Protein AF-A0A3M2ZWZ3-F1 (afdb_monomer_lite)

Foldseek 3Di:
DVCVLVVNDDQLQWAPDDPPVRSQVVLPGLADQPPDPVNVDSPGQPPAQRLQSLQLFDNVVNVQSCCVRRVVNHDDPVVVVVRVVVRVVCCVVQVGDPDSRDDDSGRASAWDWFQAPPPRDTDIDHPVVQVVQVVVVHGHD

pLDDT: mean 86.78, std 10.83, range [46.47, 97.81]

Organism: Pseudomonas syringae pv. maculicola (NCBI:txid59511)

Radius of gyration: 17.31 Å; chains: 1; bounding box: 36×32×46 Å

Secondary structure (DSSP, 8-state):
-HHHHTTT--TT--TT---HHHHHHTT---PPPTT-SSS-S-TTS-TTHHHHHHHHS-HHHHHHHHHHHTS--PPPHHHHHHHHHHHHHHHHTTSS---SS--SSS--SSEEEEE-TTT--EEEEEHHHHHHHHHTT----

Sequence (141 aa):
MFMILFPGKPPYSQQGGGSPSENIRAKKFPYRDFDDQENSSGENTPQGSWETIWNHLKKDVRVAFHRTFRDDDRISIDDWVGLLSRYRFSVEKKYLGNEIFPTSYFFIRDPIRVACGKCNTTITASKKYAENQAKRGRKVW

Structure (mmCIF, N/CA/C/O backbone):
data_AF-A0A3M2ZWZ3-F1
#
_entry.id   AF-A0A3M2ZWZ3-F1
#
loop_
_atom_site.group_PDB
_atom_site.id
_atom_site.type_symbol
_atom_site.label_atom_id
_atom_site.label_alt_id
_atom_site.label_comp_id
_atom_site.label_asym_id
_atom_site.label_entity_id
_atom_site.label_seq_id
_atom_site.pdbx_PDB_ins_code
_atom_site.Cartn_x
_atom_site.Cartn_y
_atom_site.Cartn_z
_atom_site.occupancy
_atom_site.B_iso_or_equiv
_atom_site.auth_seq_id
_atom_site.auth_comp_id
_atom_site.auth_asym_id
_atom_site.auth_atom_id
_atom_site.pdbx_PDB_model_num
ATOM 1 N N . MET A 1 1 ? 1.926 -1.799 -14.572 1.00 88.88 1 MET A N 1
ATOM 2 C CA . MET A 1 1 ? 1.238 -2.262 -13.347 1.00 88.88 1 MET A CA 1
ATOM 3 C C . MET A 1 1 ? 1.264 -1.211 -12.241 1.00 88.88 1 MET A C 1
ATOM 5 O O . MET A 1 1 ? 0.211 -0.688 -11.919 1.00 88.88 1 MET A O 1
ATOM 9 N N . PHE A 1 2 ? 2.436 -0.838 -11.709 1.00 92.75 2 PHE A N 1
ATOM 10 C CA . PHE A 1 2 ? 2.551 0.115 -10.589 1.00 92.75 2 PHE A CA 1
ATOM 11 C C . PHE A 1 2 ? 1.780 1.428 -10.797 1.00 92.75 2 PHE A C 1
ATOM 13 O O . PHE A 1 2 ? 0.905 1.740 -10.005 1.00 92.75 2 PHE A O 1
ATOM 20 N N . MET A 1 3 ? 2.013 2.132 -11.911 1.00 93.38 3 MET A N 1
ATOM 21 C CA . MET A 1 3 ? 1.367 3.423 -12.225 1.00 93.38 3 MET A CA 1
ATOM 22 C C . MET A 1 3 ? -0.161 3.357 -12.428 1.00 93.38 3 MET A C 1
ATOM 24 O O . MET A 1 3 ? -0.805 4.396 -12.539 1.00 93.38 3 MET A O 1
ATOM 28 N N . ILE A 1 4 ? -0.743 2.154 -12.512 1.00 92.38 4 ILE A N 1
ATOM 29 C CA . ILE A 1 4 ? -2.202 1.962 -12.535 1.00 92.38 4 ILE A CA 1
ATOM 30 C C . ILE A 1 4 ? -2.738 1.992 -11.100 1.00 92.38 4 ILE A C 1
ATOM 32 O O . ILE A 1 4 ? -3.720 2.671 -10.826 1.00 92.38 4 ILE A O 1
ATOM 36 N N . LEU A 1 5 ? -2.070 1.285 -10.182 1.00 93.00 5 LEU A N 1
ATOM 37 C CA . LEU A 1 5 ? -2.414 1.281 -8.754 1.00 93.00 5 LEU A CA 1
ATOM 38 C C . LEU A 1 5 ? -1.973 2.568 -8.041 1.00 93.00 5 LEU A C 1
ATOM 40 O O . LEU A 1 5 ? -2.517 2.911 -7.000 1.00 93.00 5 LEU A O 1
ATOM 44 N N . PHE A 1 6 ? -1.012 3.285 -8.621 1.00 92.12 6 PHE A N 1
ATOM 45 C CA . PHE A 1 6 ? -0.542 4.600 -8.208 1.00 92.12 6 PHE A CA 1
ATOM 46 C C . PHE A 1 6 ? -0.793 5.602 -9.335 1.00 92.12 6 PHE A C 1
ATOM 48 O O . PHE A 1 6 ? 0.104 5.774 -10.162 1.00 92.12 6 PHE A O 1
ATOM 55 N N . PRO A 1 7 ? -1.974 6.243 -9.397 1.00 90.94 7 PRO A N 1
ATOM 56 C CA . PRO A 1 7 ? -2.432 7.029 -10.545 1.00 90.94 7 PRO A CA 1
ATOM 57 C C . PRO A 1 7 ? -1.367 7.953 -11.161 1.00 90.94 7 PRO A C 1
ATOM 59 O O . PRO A 1 7 ? -1.148 9.074 -10.710 1.00 90.94 7 PRO A O 1
ATOM 62 N N . GLY A 1 8 ? -0.674 7.458 -12.193 1.00 88.62 8 GLY A N 1
ATOM 63 C CA . GLY A 1 8 ? 0.376 8.181 -12.917 1.00 88.62 8 GLY A CA 1
ATOM 64 C C . GLY A 1 8 ? 1.712 8.381 -12.183 1.00 88.62 8 GLY A C 1
ATOM 65 O O . GLY A 1 8 ? 2.627 8.958 -12.768 1.00 88.62 8 GLY A O 1
ATOM 66 N N . LYS A 1 9 ? 1.886 7.905 -10.942 1.00 89.12 9 LYS A N 1
ATOM 67 C CA . LYS A 1 9 ? 3.125 8.103 -10.167 1.00 89.12 9 LYS A CA 1
ATOM 68 C C . LYS A 1 9 ? 4.181 7.045 -10.525 1.00 89.12 9 LYS A C 1
ATOM 70 O O . LYS A 1 9 ? 3.930 5.854 -10.328 1.00 89.12 9 LYS A O 1
ATOM 75 N N . PRO A 1 10 ? 5.384 7.431 -10.991 1.00 89.50 10 PRO A N 1
ATOM 76 C CA . PRO A 1 10 ? 6.450 6.470 -11.274 1.00 89.50 10 PRO A CA 1
ATOM 77 C C . PRO A 1 10 ? 6.989 5.792 -9.996 1.00 89.50 10 PRO A C 1
ATOM 79 O O . PRO A 1 10 ? 6.997 6.422 -8.935 1.00 89.50 10 PRO A O 1
ATOM 82 N N . PRO A 1 11 ? 7.504 4.549 -10.082 1.00 88.50 11 PRO A N 1
ATOM 83 C CA . PRO A 1 11 ? 7.934 3.765 -8.915 1.00 88.50 11 PRO A CA 1
ATOM 84 C C . PRO A 1 11 ? 9.138 4.359 -8.166 1.00 88.50 11 PRO A C 1
ATOM 86 O O . PRO A 1 11 ? 9.138 4.379 -6.943 1.00 88.50 11 PRO A O 1
ATOM 89 N N . TYR A 1 12 ? 10.129 4.914 -8.871 1.00 87.19 12 TYR A N 1
ATOM 90 C CA . TYR A 1 12 ? 11.351 5.503 -8.279 1.00 87.19 12 TYR A CA 1
ATOM 91 C C . TYR A 1 12 ? 11.217 6.978 -7.907 1.00 87.19 12 TYR A C 1
ATOM 93 O O . TYR A 1 12 ? 12.191 7.712 -7.762 1.00 87.19 12 TYR A O 1
ATOM 101 N N . SER A 1 13 ? 9.989 7.466 -7.851 1.00 83.00 13 SER A N 1
ATOM 102 C CA . SER A 1 13 ? 9.737 8.878 -7.669 1.00 83.00 13 SER A CA 1
ATOM 103 C C . SER A 1 13 ? 9.717 9.153 -6.160 1.00 83.00 13 SER A C 1
ATOM 105 O O . SER A 1 13 ? 8.707 8.897 -5.508 1.00 83.00 13 SER A O 1
ATOM 107 N N . GLN A 1 14 ? 10.852 9.618 -5.631 1.00 76.69 14 GLN A N 1
ATOM 108 C CA . GLN A 1 14 ? 11.147 9.799 -4.203 1.00 76.69 14 GLN A CA 1
ATOM 109 C C . GLN A 1 14 ? 11.352 11.277 -3.830 1.00 76.69 14 GLN A C 1
ATOM 111 O O . GLN A 1 14 ? 11.724 12.087 -4.682 1.00 76.69 14 GLN A O 1
ATOM 116 N N . GLN A 1 15 ? 11.125 11.634 -2.565 1.00 68.00 15 GLN A N 1
ATOM 117 C CA . GLN A 1 15 ? 11.407 12.982 -2.058 1.00 68.00 15 GLN A CA 1
ATOM 118 C C . GLN A 1 15 ? 12.926 13.202 -1.940 1.00 68.00 15 GLN A C 1
ATOM 120 O O . GLN A 1 15 ? 13.654 12.289 -1.564 1.00 68.00 15 GLN A O 1
ATOM 125 N N . GLY A 1 16 ? 13.416 14.391 -2.318 1.00 67.75 16 GLY A N 1
ATOM 126 C CA . GLY A 1 16 ? 14.852 14.716 -2.285 1.00 67.75 16 GLY A CA 1
ATOM 127 C C . GLY A 1 16 ? 15.722 13.958 -3.302 1.00 67.75 16 GLY A C 1
ATOM 128 O O . GLY A 1 16 ? 16.945 13.996 -3.205 1.00 67.75 16 GLY A O 1
ATOM 129 N N . GLY A 1 17 ? 15.112 13.248 -4.260 1.00 69.00 17 GLY A N 1
ATOM 130 C CA . GLY A 1 17 ? 15.822 12.555 -5.336 1.00 69.00 17 GLY A CA 1
ATOM 131 C C . GLY A 1 17 ? 16.341 13.487 -6.434 1.00 69.00 17 GLY A C 1
ATOM 132 O O . GLY A 1 17 ? 15.983 14.661 -6.498 1.00 69.00 17 GLY A O 1
ATOM 133 N N . GLY A 1 18 ? 17.162 12.929 -7.325 1.00 75.75 18 GLY A N 1
ATOM 134 C CA . GLY A 1 18 ? 17.632 13.616 -8.528 1.00 75.75 18 GLY A CA 1
ATOM 135 C C . GLY A 1 18 ? 16.592 13.587 -9.650 1.00 75.75 18 GLY A C 1
ATOM 136 O O . GLY A 1 18 ? 15.395 13.372 -9.431 1.00 75.75 18 GLY A O 1
ATOM 137 N N . SER A 1 19 ? 17.055 13.747 -10.883 1.00 82.75 19 SER A N 1
ATOM 138 C CA . SER A 1 19 ? 16.2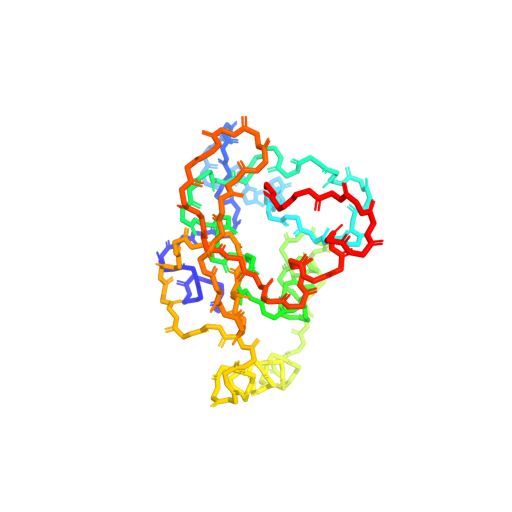45 13.546 -12.084 1.00 82.75 19 SER A CA 1
ATOM 139 C C . SER A 1 19 ? 15.658 12.119 -12.158 1.00 82.75 19 SER A C 1
ATOM 141 O O . SER A 1 19 ? 16.188 11.181 -11.550 1.00 82.75 19 SER A O 1
ATOM 143 N N . PRO A 1 20 ? 14.562 11.896 -12.914 1.00 79.31 20 PRO A N 1
ATOM 144 C CA . PRO A 1 20 ? 13.958 10.568 -13.046 1.00 79.31 20 PRO A CA 1
ATOM 145 C C . PRO A 1 20 ? 14.942 9.477 -13.490 1.00 79.31 20 PRO A C 1
ATOM 147 O O . PRO A 1 20 ? 14.896 8.365 -12.968 1.00 79.31 20 PRO A O 1
ATOM 150 N N . SER A 1 21 ? 15.853 9.795 -14.413 1.00 81.88 21 SER A N 1
ATOM 151 C CA . SER A 1 21 ? 16.884 8.875 -14.902 1.00 81.88 21 SER A CA 1
ATOM 152 C C . SER A 1 21 ? 17.888 8.491 -13.813 1.00 81.88 21 SER A C 1
ATOM 154 O O . SER A 1 21 ? 18.246 7.318 -13.707 1.00 81.88 21 SER A O 1
ATOM 156 N N . GLU A 1 22 ? 18.308 9.441 -12.975 1.00 83.81 22 GLU A N 1
ATOM 157 C CA . GLU A 1 22 ? 19.201 9.184 -11.839 1.00 83.81 22 GLU A CA 1
ATOM 158 C C . GLU A 1 22 ? 18.533 8.291 -10.792 1.00 83.81 22 GLU A C 1
ATOM 160 O O . GLU A 1 22 ? 19.140 7.322 -10.339 1.00 83.81 22 GLU A O 1
ATOM 165 N N . ASN A 1 23 ? 17.265 8.553 -10.461 1.00 82.94 23 ASN A N 1
ATOM 166 C CA . ASN A 1 23 ? 16.530 7.745 -9.485 1.00 82.94 23 ASN A CA 1
ATOM 167 C C . ASN A 1 23 ? 16.297 6.308 -9.985 1.00 82.94 23 ASN A C 1
ATOM 169 O O . ASN A 1 23 ? 16.433 5.362 -9.208 1.00 82.94 23 ASN A O 1
ATOM 173 N N . ILE A 1 24 ? 16.010 6.134 -11.284 1.00 82.75 24 ILE A N 1
ATOM 174 C CA . ILE A 1 24 ? 15.909 4.809 -11.921 1.00 82.75 24 ILE A CA 1
ATOM 175 C C . ILE A 1 24 ? 17.258 4.087 -11.863 1.00 82.75 24 ILE A C 1
ATOM 177 O O . ILE A 1 24 ? 17.310 2.925 -11.466 1.00 82.75 24 ILE A O 1
ATOM 181 N N . ARG A 1 25 ? 18.357 4.766 -12.223 1.00 82.44 25 ARG A N 1
ATOM 182 C CA . ARG A 1 25 ? 19.705 4.176 -12.203 1.00 82.44 25 ARG A CA 1
ATOM 183 C C . ARG A 1 25 ? 20.121 3.763 -10.792 1.00 82.44 25 ARG A C 1
ATOM 185 O O . ARG A 1 25 ? 20.727 2.712 -10.625 1.00 82.44 25 ARG A O 1
ATOM 192 N N . ALA A 1 26 ? 19.777 4.569 -9.791 1.00 81.88 26 ALA A N 1
ATOM 193 C CA . ALA A 1 26 ? 20.069 4.282 -8.393 1.00 81.88 26 ALA A CA 1
ATOM 194 C C . ALA A 1 26 ? 19.174 3.181 -7.796 1.00 81.88 26 ALA A C 1
ATOM 196 O O . ALA A 1 26 ? 19.448 2.742 -6.682 1.00 81.88 26 ALA A O 1
ATOM 197 N N . LYS A 1 27 ? 18.097 2.774 -8.493 1.00 79.75 27 LYS A N 1
ATOM 198 C CA . LYS A 1 27 ? 17.093 1.795 -8.036 1.00 79.75 27 LYS A CA 1
ATOM 199 C C . LYS A 1 27 ? 16.571 2.070 -6.617 1.00 79.75 27 LYS A C 1
ATOM 201 O O . LYS A 1 27 ? 16.174 1.163 -5.890 1.00 79.75 27 LYS A O 1
ATOM 206 N N . LYS A 1 28 ? 16.537 3.345 -6.215 1.00 78.94 28 LYS A N 1
ATOM 207 C CA . LYS A 1 28 ? 16.057 3.756 -4.892 1.00 78.94 28 LYS A CA 1
ATOM 208 C C . LYS A 1 28 ? 14.532 3.768 -4.892 1.00 78.94 28 LYS A C 1
ATOM 210 O O . LYS A 1 28 ? 13.898 4.776 -5.194 1.00 78.94 28 LYS A O 1
ATOM 215 N N . PHE A 1 29 ? 13.938 2.607 -4.633 1.00 86.12 29 PHE A N 1
ATOM 216 C CA . PHE A 1 29 ? 12.496 2.481 -4.462 1.00 86.12 29 PHE A CA 1
ATOM 217 C C . PHE A 1 29 ? 12.099 2.990 -3.063 1.00 86.12 29 PHE A C 1
ATOM 219 O O . PHE A 1 29 ? 12.606 2.465 -2.070 1.00 86.12 29 PHE A O 1
ATOM 226 N N . PRO A 1 30 ? 11.231 4.014 -2.953 1.00 83.75 30 PRO A N 1
ATOM 227 C CA . PRO A 1 30 ? 11.037 4.721 -1.691 1.00 83.75 30 PRO A CA 1
ATOM 228 C C . PRO A 1 30 ? 10.004 4.074 -0.763 1.00 83.75 30 PRO A C 1
ATOM 230 O O . PRO A 1 30 ? 10.002 4.371 0.427 1.00 83.75 30 PRO A O 1
ATOM 233 N N . TYR A 1 31 ? 9.128 3.205 -1.278 1.00 85.25 31 TYR A N 1
ATOM 234 C CA . TYR A 1 31 ? 8.051 2.619 -0.483 1.00 85.25 31 TYR A CA 1
ATOM 235 C C . TYR A 1 31 ? 8.547 1.409 0.309 1.00 85.25 31 TYR A C 1
ATOM 237 O O . TYR A 1 31 ? 9.029 0.421 -0.248 1.00 85.25 31 TYR A O 1
ATOM 245 N N . ARG A 1 32 ? 8.396 1.491 1.628 1.00 78.00 32 ARG A N 1
ATOM 246 C CA . ARG A 1 32 ? 8.840 0.472 2.578 1.00 78.00 32 ARG A CA 1
ATOM 247 C C . ARG A 1 32 ? 7.971 -0.792 2.523 1.00 78.00 32 ARG A C 1
ATOM 249 O O . ARG A 1 32 ? 6.743 -0.698 2.507 1.00 78.00 32 ARG A O 1
ATOM 256 N N . ASP A 1 33 ? 8.594 -1.964 2.640 1.00 71.19 33 ASP A N 1
ATOM 257 C CA . ASP A 1 33 ? 7.903 -3.169 3.115 1.00 71.19 33 ASP A CA 1
ATOM 258 C C . ASP A 1 33 ? 8.029 -3.280 4.643 1.00 71.19 33 ASP A C 1
ATOM 260 O O . ASP A 1 33 ? 9.054 -2.937 5.230 1.00 71.19 33 ASP A O 1
ATOM 264 N N . PHE A 1 34 ? 6.977 -3.713 5.331 1.00 64.12 34 PHE A N 1
ATOM 265 C CA . PHE A 1 34 ? 6.980 -3.747 6.794 1.00 64.12 34 PHE A CA 1
ATOM 266 C C . PHE A 1 34 ? 8.037 -4.693 7.371 1.00 64.12 34 PHE A C 1
ATOM 268 O O . PHE A 1 34 ? 8.495 -4.431 8.485 1.00 64.12 34 PHE A O 1
ATOM 275 N N . ASP A 1 35 ? 8.434 -5.708 6.601 1.00 62.97 35 ASP A N 1
ATOM 276 C CA . ASP A 1 35 ? 9.419 -6.726 6.977 1.00 62.97 35 ASP A CA 1
ATOM 277 C C . ASP A 1 35 ? 10.875 -6.321 6.632 1.00 62.97 35 ASP A C 1
ATOM 279 O O . ASP A 1 35 ? 11.816 -7.014 7.012 1.00 62.97 35 ASP A O 1
ATOM 283 N N . ASP A 1 36 ? 11.079 -5.186 5.957 1.00 64.88 36 ASP A N 1
ATOM 284 C CA . ASP A 1 36 ? 12.396 -4.667 5.580 1.00 64.88 36 ASP A CA 1
ATOM 285 C C . ASP A 1 36 ? 13.003 -3.826 6.713 1.00 64.88 36 ASP A C 1
ATOM 287 O O . ASP A 1 36 ? 12.562 -2.708 6.999 1.00 64.88 36 ASP A O 1
ATOM 291 N N . GLN A 1 37 ? 14.005 -4.396 7.386 1.00 57.44 37 GLN A N 1
ATOM 292 C CA . GLN A 1 37 ? 14.670 -3.782 8.540 1.00 57.44 37 GLN A CA 1
ATOM 293 C C . GLN A 1 37 ? 15.732 -2.743 8.150 1.00 57.44 37 GLN A C 1
ATOM 295 O O . GLN A 1 37 ? 16.040 -1.869 8.960 1.00 57.44 37 GLN A O 1
ATOM 300 N N . GLU A 1 38 ? 16.273 -2.807 6.929 1.00 56.56 38 GLU A N 1
ATOM 301 C CA . GLU A 1 38 ? 17.327 -1.893 6.466 1.00 56.56 38 GLU A CA 1
ATOM 302 C C . GLU A 1 38 ? 16.763 -0.532 6.054 1.00 56.56 38 GLU A C 1
ATOM 304 O O . GLU A 1 38 ? 17.425 0.492 6.203 1.00 56.56 38 GLU A O 1
ATOM 309 N N . ASN A 1 39 ? 15.516 -0.500 5.581 1.00 55.34 39 ASN A N 1
ATOM 310 C CA . ASN A 1 39 ? 14.819 0.732 5.220 1.00 55.34 39 ASN A CA 1
ATOM 311 C C . ASN A 1 39 ? 13.744 1.063 6.259 1.00 55.34 39 ASN A C 1
ATOM 313 O O . ASN A 1 39 ? 12.542 1.115 5.985 1.00 55.34 39 ASN A O 1
ATOM 317 N N . SER A 1 40 ? 14.211 1.240 7.495 1.00 46.47 40 SER A N 1
ATOM 318 C CA . SER A 1 40 ? 13.377 1.443 8.680 1.00 46.47 40 SER A CA 1
ATOM 319 C C . SER A 1 40 ? 12.533 2.718 8.617 1.00 46.47 40 SER A C 1
ATOM 321 O O . SER A 1 40 ? 11.454 2.760 9.218 1.00 46.47 40 SER A O 1
ATOM 323 N N . SER A 1 41 ? 12.977 3.730 7.868 1.00 49.19 41 SER A N 1
ATOM 324 C CA . SER A 1 41 ? 12.470 5.089 8.018 1.00 49.19 41 SER A CA 1
ATOM 325 C C . SER A 1 41 ? 11.405 5.500 6.999 1.00 49.19 41 SER A C 1
ATOM 327 O O . SER A 1 41 ? 10.638 6.416 7.283 1.00 49.19 41 SER A O 1
ATOM 329 N N . GLY A 1 42 ? 11.307 4.850 5.828 1.00 56.66 42 GLY A N 1
ATOM 330 C CA . GLY A 1 42 ? 10.389 5.301 4.768 1.00 56.66 42 GLY A CA 1
ATOM 331 C C . GLY A 1 42 ? 10.590 6.777 4.379 1.00 56.66 42 GLY A C 1
ATOM 332 O O . GLY A 1 42 ? 9.713 7.356 3.740 1.00 56.66 42 GLY A O 1
ATOM 333 N N . GLU A 1 43 ? 11.732 7.372 4.754 1.00 56.81 43 GLU A N 1
ATOM 334 C CA . GLU A 1 43 ? 11.988 8.822 4.825 1.00 56.81 43 GLU A CA 1
ATOM 335 C C . GLU A 1 43 ? 11.847 9.539 3.485 1.00 56.81 43 GLU A C 1
ATOM 337 O O . GLU A 1 43 ? 11.582 10.737 3.446 1.00 56.81 43 GLU A O 1
ATOM 342 N N . ASN A 1 44 ? 11.984 8.800 2.385 1.00 64.50 44 ASN A N 1
ATOM 343 C CA . ASN A 1 44 ? 11.914 9.345 1.033 1.00 64.50 44 ASN A CA 1
ATOM 344 C C . ASN A 1 44 ? 10.597 8.999 0.319 1.00 64.50 44 ASN A C 1
ATOM 346 O O . ASN A 1 44 ? 10.445 9.307 -0.871 1.00 64.50 44 ASN A O 1
ATOM 350 N N . THR A 1 45 ? 9.648 8.355 1.016 1.00 70.56 45 THR A N 1
ATOM 351 C CA . THR A 1 45 ? 8.297 8.119 0.491 1.00 70.56 45 THR A CA 1
ATOM 352 C C . THR A 1 45 ? 7.643 9.468 0.229 1.00 70.56 45 THR A C 1
ATOM 354 O O . THR A 1 45 ? 7.594 10.301 1.132 1.00 70.56 45 THR A O 1
ATOM 357 N N . PRO A 1 46 ? 7.125 9.713 -0.985 1.00 68.62 46 PRO A N 1
ATOM 358 C CA . PRO A 1 46 ? 6.378 10.928 -1.259 1.00 68.62 46 PRO A CA 1
ATOM 359 C C . PRO A 1 46 ? 5.238 11.093 -0.251 1.00 68.62 46 PRO A C 1
ATOM 361 O O . PRO A 1 46 ? 4.315 10.273 -0.218 1.00 68.62 46 PRO A O 1
ATOM 364 N N . GLN A 1 47 ? 5.312 12.150 0.557 1.00 68.50 47 GLN A N 1
ATOM 365 C CA . GLN A 1 47 ? 4.301 12.429 1.569 1.00 68.50 47 GLN A CA 1
ATOM 366 C C . GLN A 1 47 ? 2.917 12.657 0.942 1.00 68.50 47 GLN A C 1
ATOM 368 O O . GLN A 1 47 ? 2.784 13.088 -0.209 1.00 68.50 47 GLN A O 1
ATOM 373 N N . GLY A 1 48 ? 1.875 12.372 1.725 1.00 78.19 48 GLY A N 1
ATOM 374 C CA . GLY A 1 48 ? 0.480 12.559 1.335 1.00 78.19 48 GLY A CA 1
ATOM 375 C C . GLY A 1 48 ? -0.148 11.303 0.730 1.00 78.19 48 GLY A C 1
ATOM 376 O O . GLY A 1 48 ? 0.004 10.194 1.247 1.00 78.19 48 GLY A O 1
ATOM 377 N N . SER A 1 49 ? -0.899 11.472 -0.362 1.00 84.62 49 SER A N 1
ATOM 378 C CA . SER A 1 49 ? -1.771 10.418 -0.896 1.00 84.62 49 SER A CA 1
ATOM 379 C C . SER A 1 49 ? -1.024 9.153 -1.323 1.00 84.62 49 SER A C 1
ATOM 381 O O . SER A 1 49 ? -1.591 8.069 -1.266 1.00 84.62 49 SER A O 1
ATOM 383 N N . TRP A 1 50 ? 0.246 9.255 -1.720 1.00 88.44 50 TRP A N 1
ATOM 384 C CA . TRP A 1 50 ? 1.015 8.115 -2.227 1.00 88.44 50 TRP A CA 1
ATOM 385 C C . TRP A 1 50 ? 1.379 7.104 -1.142 1.00 88.44 50 TRP A C 1
ATOM 387 O O . TRP A 1 50 ? 1.198 5.904 -1.343 1.00 88.44 50 TRP A O 1
ATOM 397 N N . GLU A 1 51 ? 1.831 7.567 0.023 1.00 86.19 51 GLU A N 1
ATOM 398 C CA . GLU A 1 51 ? 2.042 6.694 1.183 1.00 86.19 51 GLU A CA 1
ATOM 399 C C . GLU A 1 51 ? 0.727 6.022 1.607 1.00 86.19 51 GLU A C 1
ATOM 401 O O . GLU A 1 51 ? 0.688 4.836 1.938 1.00 86.19 51 GLU A O 1
ATOM 406 N N . THR A 1 52 ? -0.380 6.761 1.524 1.00 88.94 52 THR A N 1
ATOM 407 C CA . THR A 1 52 ? -1.693 6.241 1.915 1.00 88.94 52 THR A CA 1
ATOM 408 C C . THR A 1 52 ? -2.185 5.179 0.927 1.00 88.94 52 THR A C 1
ATOM 410 O O . THR A 1 52 ? -2.621 4.110 1.349 1.00 88.94 52 THR A O 1
ATOM 413 N N . ILE A 1 53 ? -2.022 5.397 -0.384 1.00 92.50 53 ILE A N 1
ATOM 414 C CA . ILE A 1 53 ? -2.286 4.386 -1.423 1.00 92.50 53 ILE A CA 1
ATOM 415 C C . ILE A 1 53 ? -1.463 3.124 -1.160 1.00 92.50 53 ILE A C 1
ATOM 417 O O . ILE A 1 53 ? -2.014 2.023 -1.156 1.00 92.50 53 ILE A O 1
ATOM 421 N N . TRP A 1 54 ? -0.162 3.273 -0.883 1.00 91.69 54 TRP A N 1
ATOM 422 C CA . TRP A 1 54 ? 0.711 2.143 -0.568 1.00 91.69 54 TRP A CA 1
ATOM 423 C C . TRP A 1 54 ? 0.168 1.311 0.597 1.00 91.69 54 TRP A C 1
ATOM 425 O O . TRP A 1 54 ? 0.060 0.091 0.490 1.00 91.69 54 TRP A O 1
ATOM 435 N N . ASN A 1 55 ? -0.240 1.958 1.689 1.00 88.75 55 ASN A N 1
ATOM 436 C CA . ASN A 1 55 ? -0.752 1.281 2.881 1.00 88.75 55 ASN A CA 1
ATOM 437 C C . ASN A 1 55 ? -2.109 0.591 2.691 1.00 88.75 55 ASN A C 1
ATOM 439 O O . ASN A 1 55 ? -2.446 -0.312 3.462 1.00 88.75 55 ASN A O 1
ATOM 443 N N . HIS A 1 56 ? -2.870 0.971 1.664 1.00 92.38 56 HIS A N 1
ATOM 444 C CA . HIS A 1 56 ? -4.127 0.316 1.289 1.00 92.38 56 HIS A CA 1
ATOM 445 C C . HIS A 1 56 ? -3.940 -0.878 0.346 1.00 92.38 56 HIS A C 1
ATOM 447 O O . HIS A 1 56 ? -4.881 -1.652 0.137 1.00 92.38 56 HIS A O 1
ATOM 453 N N . LEU A 1 57 ? -2.731 -1.090 -0.182 1.00 93.12 57 LEU A N 1
ATOM 454 C CA . LEU A 1 57 ? -2.417 -2.296 -0.938 1.00 93.12 57 LEU A CA 1
ATOM 455 C C . LEU A 1 57 ? -2.353 -3.528 -0.032 1.00 93.12 57 LEU A C 1
ATOM 457 O O . LEU A 1 57 ? -1.897 -3.502 1.117 1.00 93.12 57 LEU A O 1
ATOM 461 N N . LYS A 1 58 ? -2.749 -4.672 -0.592 1.00 92.81 58 LYS A N 1
ATOM 462 C CA . LYS A 1 58 ? -2.568 -5.967 0.067 1.00 92.81 58 LYS A CA 1
ATOM 463 C C . LYS A 1 58 ? -1.074 -6.239 0.299 1.00 92.81 58 LYS A C 1
ATOM 465 O O . LYS A 1 58 ? -0.236 -5.891 -0.530 1.00 92.81 58 LYS A O 1
ATOM 470 N N . LYS A 1 59 ? -0.734 -6.884 1.426 1.00 91.12 59 LYS A N 1
ATOM 471 C CA . LYS A 1 59 ? 0.664 -7.156 1.828 1.00 91.12 59 LYS A CA 1
ATOM 472 C C . LYS A 1 59 ? 1.486 -7.824 0.718 1.00 91.12 59 LYS A C 1
ATOM 474 O O . LYS A 1 59 ? 2.572 -7.364 0.416 1.00 91.12 59 LYS A O 1
ATOM 479 N N . ASP A 1 60 ? 0.954 -8.861 0.086 1.00 92.81 60 ASP A N 1
ATOM 480 C CA . ASP A 1 60 ? 1.648 -9.610 -0.968 1.00 92.81 60 ASP A CA 1
ATOM 481 C C . ASP A 1 60 ? 1.879 -8.790 -2.249 1.00 92.81 60 ASP A C 1
ATOM 483 O O . ASP A 1 60 ? 2.897 -8.970 -2.909 1.00 92.81 60 ASP A O 1
ATOM 487 N N . VAL A 1 61 ? 0.991 -7.844 -2.575 1.00 94.94 61 VAL A N 1
ATOM 488 C CA . VAL A 1 61 ? 1.205 -6.898 -3.685 1.00 94.94 61 VAL A CA 1
ATOM 489 C C . VAL A 1 61 ? 2.363 -5.945 -3.377 1.00 94.94 61 VAL A C 1
ATOM 491 O O . VAL A 1 61 ? 3.180 -5.670 -4.254 1.00 94.94 61 VAL A O 1
ATOM 494 N N . ARG A 1 62 ? 2.468 -5.467 -2.130 1.00 93.12 62 ARG A N 1
ATOM 495 C CA . ARG A 1 62 ? 3.588 -4.617 -1.695 1.00 93.12 62 ARG A CA 1
ATOM 496 C C . ARG A 1 62 ? 4.924 -5.342 -1.772 1.00 93.12 62 ARG A C 1
ATOM 498 O O . ARG A 1 62 ? 5.846 -4.808 -2.378 1.00 93.12 62 ARG A O 1
ATOM 505 N N . VAL A 1 63 ? 4.981 -6.570 -1.254 1.00 91.81 63 VAL A N 1
ATOM 506 C CA . VAL A 1 63 ? 6.165 -7.442 -1.338 1.00 91.81 63 VAL A CA 1
ATOM 507 C C . VAL A 1 63 ? 6.594 -7.624 -2.797 1.00 91.81 63 VAL A C 1
ATOM 509 O O . VAL A 1 63 ? 7.763 -7.465 -3.130 1.00 91.81 63 VAL A O 1
ATOM 512 N N . ALA A 1 64 ? 5.647 -7.910 -3.698 1.00 94.44 64 ALA A N 1
ATOM 513 C CA . ALA A 1 64 ? 5.944 -8.094 -5.117 1.00 94.44 64 ALA A CA 1
ATOM 514 C C . ALA A 1 64 ? 6.515 -6.830 -5.780 1.00 94.44 64 ALA A C 1
ATOM 516 O O . ALA A 1 64 ? 7.456 -6.919 -6.570 1.00 94.44 64 ALA A O 1
ATOM 517 N N . PHE A 1 65 ? 5.974 -5.649 -5.459 1.00 94.06 65 PHE A N 1
ATOM 518 C CA . PHE A 1 65 ? 6.528 -4.387 -5.953 1.00 94.06 65 PHE A CA 1
ATOM 519 C C . PHE A 1 65 ? 7.903 -4.083 -5.376 1.00 94.06 65 PHE A C 1
ATOM 521 O O . PHE A 1 65 ? 8.768 -3.631 -6.122 1.00 94.06 65 PHE A O 1
ATOM 528 N N . HIS A 1 66 ? 8.107 -4.337 -4.087 1.00 90.50 66 HIS A N 1
ATOM 529 C CA . HIS A 1 66 ? 9.391 -4.126 -3.432 1.00 90.50 66 HIS A CA 1
ATOM 530 C C . HIS A 1 66 ? 10.475 -5.015 -4.063 1.00 90.50 66 HIS A C 1
ATOM 532 O O . HIS A 1 66 ? 11.431 -4.462 -4.606 1.00 90.50 66 HIS A O 1
ATOM 538 N N . ARG A 1 67 ? 10.243 -6.331 -4.193 1.00 90.50 67 ARG A N 1
ATOM 539 C CA . ARG A 1 67 ? 11.138 -7.254 -4.925 1.00 90.50 67 ARG A CA 1
ATOM 540 C C . ARG A 1 67 ? 11.442 -6.773 -6.346 1.00 90.50 67 ARG A C 1
ATOM 542 O O . ARG A 1 67 ? 12.594 -6.693 -6.757 1.00 90.50 67 ARG A O 1
ATOM 549 N N . THR A 1 68 ? 10.403 -6.370 -7.080 1.00 92.81 68 THR A N 1
ATOM 550 C CA . THR A 1 68 ? 10.538 -5.939 -8.480 1.00 92.81 68 THR A CA 1
ATOM 551 C C . THR A 1 68 ? 11.366 -4.664 -8.628 1.00 92.81 68 THR A C 1
ATOM 553 O O . THR A 1 68 ? 12.191 -4.571 -9.534 1.00 92.81 68 THR A O 1
ATOM 556 N N . PHE A 1 69 ? 11.109 -3.642 -7.806 1.00 90.62 69 PHE A N 1
ATOM 557 C CA . PHE A 1 69 ? 11.695 -2.316 -8.012 1.00 90.62 69 PHE A CA 1
ATOM 558 C C . PHE A 1 69 ? 12.965 -2.074 -7.210 1.00 90.62 69 PHE A C 1
ATOM 560 O O . PHE A 1 69 ? 13.799 -1.289 -7.663 1.00 90.62 69 PHE A O 1
ATOM 567 N N . ARG A 1 70 ? 13.122 -2.717 -6.053 1.00 86.25 70 ARG A N 1
ATOM 568 C CA . ARG A 1 70 ? 14.307 -2.579 -5.210 1.00 86.25 70 ARG A CA 1
ATOM 569 C C . ARG A 1 70 ? 15.323 -3.678 -5.479 1.00 86.25 70 ARG A C 1
ATOM 571 O O . ARG A 1 70 ? 16.466 -3.366 -5.795 1.00 86.25 70 ARG A O 1
ATOM 578 N N . ASP A 1 71 ? 14.886 -4.930 -5.398 1.00 87.25 71 ASP A N 1
ATOM 579 C CA . ASP A 1 71 ? 15.787 -6.088 -5.452 1.00 87.25 71 ASP A CA 1
ATOM 580 C C . ASP A 1 71 ? 16.076 -6.533 -6.896 1.00 87.25 71 ASP A C 1
ATOM 582 O O . ASP A 1 71 ? 16.906 -7.406 -7.129 1.00 87.25 71 ASP A O 1
ATOM 586 N N . ASP A 1 72 ? 15.405 -5.908 -7.875 1.00 89.31 72 ASP A N 1
ATOM 587 C CA . ASP A 1 72 ? 15.423 -6.275 -9.300 1.00 89.31 72 ASP A CA 1
ATOM 588 C C . ASP A 1 72 ? 15.006 -7.737 -9.553 1.00 89.31 72 ASP A C 1
ATOM 590 O O . ASP A 1 72 ? 15.337 -8.339 -10.573 1.00 89.31 72 ASP A O 1
ATOM 594 N N . ASP A 1 73 ? 14.229 -8.294 -8.624 1.00 92.62 73 ASP A N 1
ATOM 595 C CA . ASP A 1 73 ? 13.709 -9.653 -8.646 1.00 92.62 73 ASP A CA 1
ATOM 596 C C . ASP A 1 73 ? 12.256 -9.630 -9.131 1.00 92.62 73 ASP A C 1
ATOM 598 O O . ASP A 1 73 ? 11.300 -9.361 -8.392 1.00 92.62 73 ASP A O 1
ATOM 602 N N . ARG A 1 74 ? 12.096 -9.837 -10.439 1.00 93.62 74 ARG A N 1
ATOM 603 C CA . ARG A 1 74 ? 10.801 -9.752 -11.112 1.00 93.62 74 ARG A CA 1
ATOM 604 C C . ARG A 1 74 ? 10.067 -11.080 -11.021 1.00 93.62 74 ARG A C 1
ATOM 606 O O . ARG A 1 74 ? 10.542 -12.0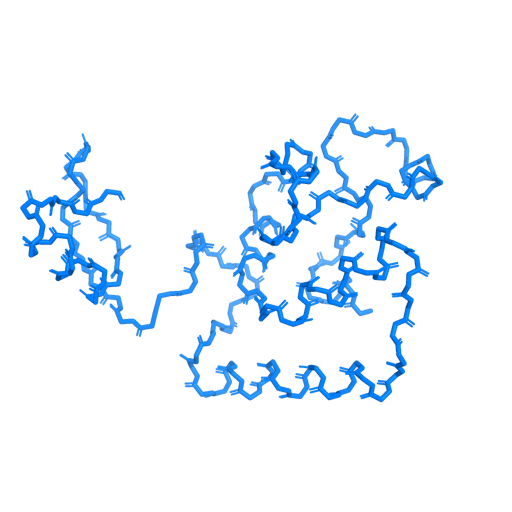98 -11.515 1.00 93.62 74 ARG A O 1
ATOM 613 N N . ILE A 1 75 ? 8.852 -11.038 -10.489 1.00 94.38 75 ILE A N 1
ATOM 614 C CA . ILE A 1 75 ? 7.950 -12.193 -10.505 1.00 94.38 75 ILE A CA 1
ATOM 615 C C . ILE A 1 75 ? 7.310 -12.392 -11.887 1.00 94.38 75 ILE A C 1
ATOM 617 O O . ILE A 1 75 ? 7.225 -11.457 -12.694 1.00 94.38 75 ILE A O 1
ATOM 621 N N . SER A 1 76 ? 6.834 -13.611 -12.146 1.00 96.25 76 SER A N 1
ATOM 622 C CA . SER A 1 76 ? 6.216 -13.977 -13.421 1.00 96.25 76 SER A CA 1
ATOM 623 C C . SER A 1 76 ? 4.874 -13.266 -13.655 1.00 96.25 76 SER A C 1
ATOM 625 O O . SER A 1 76 ? 4.247 -12.730 -12.736 1.00 96.25 76 SER A O 1
ATOM 627 N N . ILE A 1 77 ? 4.406 -13.268 -14.907 1.00 96.00 77 ILE A N 1
ATOM 628 C CA . ILE A 1 77 ? 3.086 -12.721 -15.259 1.00 96.00 77 ILE A CA 1
ATOM 629 C C . ILE A 1 77 ? 1.971 -13.500 -14.547 1.00 96.00 77 ILE A C 1
ATOM 631 O O . ILE A 1 77 ? 1.044 -12.881 -14.025 1.00 96.00 77 ILE A O 1
ATOM 635 N N . ASP A 1 78 ? 2.078 -14.827 -14.465 1.00 97.81 78 ASP A N 1
ATOM 636 C CA . ASP A 1 78 ? 1.084 -15.670 -13.793 1.00 97.81 78 ASP A CA 1
ATOM 637 C C . ASP A 1 78 ? 1.015 -15.375 -12.287 1.00 97.81 78 ASP A C 1
ATOM 639 O O . ASP A 1 78 ? -0.077 -15.269 -11.718 1.00 97.81 78 ASP A O 1
ATOM 643 N N . ASP A 1 79 ? 2.164 -15.120 -11.650 1.00 96.62 79 ASP A N 1
ATOM 644 C CA . ASP A 1 79 ? 2.210 -14.681 -10.251 1.00 96.62 79 ASP A CA 1
ATOM 645 C C . ASP A 1 79 ? 1.519 -13.325 -10.063 1.00 96.62 79 ASP A C 1
ATOM 647 O O . ASP A 1 79 ? 0.743 -13.149 -9.116 1.00 96.62 79 ASP A O 1
ATOM 651 N N . TRP A 1 80 ? 1.746 -12.372 -10.977 1.00 96.75 80 TRP A N 1
ATOM 652 C CA . TRP A 1 80 ? 1.043 -11.085 -10.973 1.00 96.75 80 TRP A CA 1
ATOM 653 C C . TRP A 1 80 ? -0.470 -11.261 -11.102 1.00 96.75 80 TRP A C 1
ATOM 655 O O . TRP A 1 80 ? -1.220 -10.644 -10.340 1.00 96.75 80 TRP A O 1
ATOM 665 N N . VAL A 1 81 ? -0.930 -12.111 -12.023 1.00 97.50 81 VAL A N 1
ATOM 666 C CA . VAL A 1 81 ? -2.359 -12.412 -12.201 1.00 97.50 81 VAL A CA 1
ATOM 667 C C . VAL A 1 81 ? -2.944 -12.991 -10.912 1.00 97.50 81 VAL A C 1
ATOM 669 O O . VAL A 1 81 ? -3.989 -12.525 -10.444 1.00 97.50 81 VAL A O 1
ATOM 672 N N . GLY A 1 82 ? -2.255 -13.945 -10.283 1.00 97.62 82 GLY A N 1
ATOM 673 C CA . GLY A 1 82 ? -2.674 -14.537 -9.013 1.00 97.62 82 GLY A CA 1
ATOM 674 C C . GLY A 1 82 ? -2.748 -13.520 -7.868 1.00 97.62 82 GLY A C 1
ATOM 675 O O . GLY A 1 82 ? -3.736 -13.481 -7.129 1.00 97.62 82 GLY A O 1
ATOM 676 N N . LEU A 1 83 ? -1.734 -12.662 -7.727 1.00 97.00 83 LEU A N 1
ATOM 677 C CA . LEU A 1 83 ? -1.689 -11.604 -6.710 1.00 97.00 83 LEU A CA 1
ATOM 678 C C . LEU A 1 83 ? -2.829 -10.599 -6.872 1.00 97.00 83 LEU A C 1
ATOM 680 O O . LEU A 1 83 ? -3.543 -10.310 -5.909 1.00 97.00 83 LEU A O 1
ATOM 684 N N . LEU A 1 84 ? -3.026 -10.090 -8.088 1.00 96.62 84 LEU A N 1
ATOM 685 C CA . LEU A 1 84 ? -4.046 -9.084 -8.373 1.00 96.62 84 LEU A CA 1
ATOM 686 C C . LEU A 1 84 ? -5.458 -9.660 -8.260 1.00 96.62 84 LEU A C 1
ATOM 688 O O . LEU A 1 84 ? -6.350 -8.973 -7.766 1.00 96.62 84 LEU A O 1
ATOM 692 N N . SER A 1 85 ? -5.654 -10.935 -8.602 1.00 97.62 85 SER A N 1
ATOM 693 C CA . SER A 1 85 ? -6.926 -11.634 -8.382 1.00 97.62 85 SER A CA 1
ATOM 694 C C . SER A 1 85 ? -7.262 -11.741 -6.891 1.00 97.62 85 SER A C 1
ATOM 696 O O . SER A 1 85 ? -8.380 -11.430 -6.479 1.00 97.62 85 SER A O 1
ATOM 698 N N . ARG A 1 86 ? -6.284 -12.097 -6.043 1.00 97.38 86 ARG A N 1
ATOM 699 C CA . ARG A 1 86 ? -6.465 -12.110 -4.578 1.00 97.38 86 ARG A CA 1
ATOM 700 C C . ARG A 1 86 ? -6.694 -10.712 -4.008 1.00 97.38 86 ARG A C 1
ATOM 702 O O . ARG A 1 86 ? -7.455 -10.554 -3.046 1.00 97.38 86 ARG A O 1
ATOM 709 N N . TYR A 1 87 ? -6.025 -9.702 -4.564 1.00 96.12 87 TYR A N 1
ATOM 710 C CA . TYR A 1 87 ? -6.218 -8.318 -4.149 1.00 96.12 87 TYR A CA 1
ATOM 711 C C . TYR A 1 87 ? -7.636 -7.844 -4.477 1.00 96.12 87 TYR A C 1
ATOM 713 O O . TYR A 1 87 ? -8.345 -7.414 -3.568 1.00 96.12 87 TYR A O 1
ATOM 721 N N . ARG A 1 88 ? -8.094 -8.050 -5.717 1.00 96.50 88 ARG A N 1
ATOM 722 C CA . ARG A 1 88 ? -9.471 -7.785 -6.151 1.00 96.50 88 ARG A CA 1
ATOM 723 C C . ARG A 1 88 ? -10.493 -8.469 -5.246 1.00 96.50 88 ARG A C 1
ATOM 725 O O . ARG A 1 88 ? -11.383 -7.799 -4.735 1.00 96.50 88 ARG A O 1
ATOM 732 N N . PHE A 1 89 ? -10.324 -9.763 -4.969 1.00 97.44 89 PHE A N 1
ATOM 733 C CA . PHE A 1 89 ? -11.200 -10.490 -4.046 1.00 97.44 89 PHE A CA 1
ATOM 734 C C . PHE A 1 89 ? -11.258 -9.834 -2.657 1.00 97.44 89 PHE A C 1
ATOM 736 O O . PHE A 1 89 ? -12.324 -9.717 -2.058 1.00 97.44 89 PHE A O 1
ATOM 743 N N . SER A 1 90 ? -10.119 -9.364 -2.138 1.00 95.94 90 SER A N 1
ATOM 744 C CA . SER A 1 90 ? -10.063 -8.682 -0.837 1.00 95.94 90 SER A CA 1
ATOM 745 C C . SER A 1 90 ? -10.826 -7.352 -0.845 1.00 95.94 90 SER A C 1
ATOM 747 O O . SER A 1 90 ? -11.460 -7.013 0.154 1.00 95.94 90 SER A O 1
ATOM 749 N N . VAL A 1 91 ? -10.801 -6.619 -1.959 1.00 95.38 91 VAL A N 1
ATOM 750 C CA . VAL A 1 91 ? -11.593 -5.393 -2.144 1.00 95.38 91 VAL A CA 1
ATOM 751 C C . VAL A 1 91 ? -13.087 -5.724 -2.244 1.00 95.38 91 VAL A C 1
ATOM 753 O O . VAL A 1 91 ? -13.894 -5.154 -1.514 1.00 95.38 91 VAL A O 1
ATOM 756 N N . GLU A 1 92 ? -13.467 -6.713 -3.058 1.00 96.25 92 GLU A N 1
ATOM 757 C CA . GLU A 1 92 ? -14.864 -7.150 -3.234 1.00 96.25 92 GLU A CA 1
ATOM 758 C C . GLU A 1 92 ? -15.496 -7.649 -1.924 1.00 96.25 92 GLU A C 1
ATOM 760 O O . GLU A 1 92 ? -16.664 -7.380 -1.639 1.00 96.25 92 GLU A O 1
ATOM 765 N N . LYS A 1 93 ? -14.718 -8.337 -1.080 1.00 95.81 93 LYS A N 1
ATOM 766 C CA . LYS A 1 93 ? -15.148 -8.785 0.254 1.00 95.81 93 LYS A CA 1
ATOM 767 C C . LYS A 1 93 ? -15.069 -7.702 1.332 1.00 95.81 93 LYS A C 1
ATOM 769 O O . LYS A 1 93 ? -15.330 -8.001 2.495 1.00 95.81 93 LYS A O 1
ATOM 774 N N . LYS A 1 94 ? -14.726 -6.457 0.974 1.00 92.56 94 LYS A N 1
ATOM 775 C CA . LYS A 1 94 ? -14.556 -5.326 1.905 1.00 92.56 94 LYS A CA 1
ATOM 776 C C . LYS A 1 94 ? -13.526 -5.612 3.006 1.00 92.56 94 LYS A C 1
ATOM 778 O O . LYS A 1 94 ? -13.624 -5.114 4.126 1.00 92.56 94 LYS A O 1
ATOM 783 N N . TYR A 1 95 ? -12.527 -6.438 2.702 1.00 92.19 95 TYR A N 1
ATOM 784 C CA . TYR A 1 95 ? -11.355 -6.642 3.553 1.00 92.19 95 TYR A CA 1
ATOM 785 C C . TYR A 1 95 ? -10.314 -5.536 3.356 1.00 92.19 95 TYR A C 1
ATOM 787 O O . TYR A 1 95 ? -9.508 -5.299 4.261 1.00 92.19 95 TYR A O 1
ATOM 795 N N . LEU A 1 96 ? -10.343 -4.880 2.197 1.00 93.75 96 LEU A N 1
ATOM 796 C CA . LEU A 1 96 ? -9.582 -3.686 1.837 1.00 93.75 96 LEU A CA 1
ATOM 797 C C . LEU A 1 96 ? -10.527 -2.654 1.203 1.00 93.75 96 LEU A C 1
ATOM 799 O O . LEU A 1 96 ? -11.637 -3.003 0.792 1.00 93.75 96 LEU A O 1
ATOM 803 N N . GLY A 1 97 ? -10.091 -1.396 1.154 1.00 91.38 97 GLY A N 1
ATOM 804 C CA . GLY A 1 97 ? -10.855 -0.301 0.559 1.00 91.38 97 GLY A CA 1
ATOM 805 C C . GLY A 1 97 ? -10.866 -0.357 -0.969 1.00 91.38 97 GLY A C 1
ATOM 806 O O . GLY A 1 97 ? -9.972 -0.936 -1.580 1.00 91.38 97 GLY A O 1
ATOM 807 N N . ASN A 1 98 ? -11.880 0.265 -1.576 1.00 93.38 98 ASN A N 1
ATOM 808 C CA . ASN A 1 98 ? -12.002 0.450 -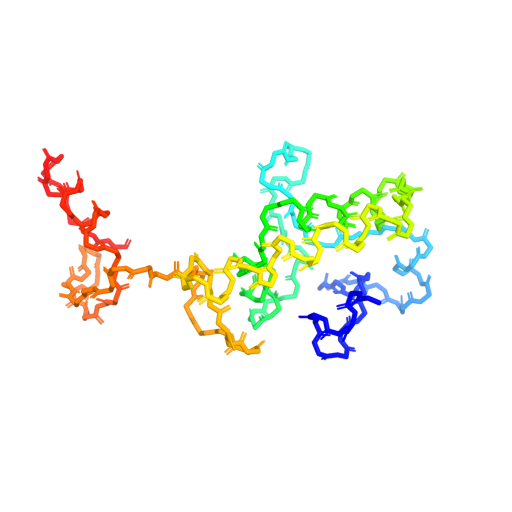3.030 1.00 93.38 98 ASN A CA 1
ATOM 809 C C . ASN A 1 98 ? -11.765 1.918 -3.445 1.00 93.38 98 ASN A C 1
ATOM 811 O O . ASN A 1 98 ? -12.253 2.382 -4.472 1.00 93.38 98 ASN A O 1
ATOM 815 N N . GLU A 1 99 ? -11.098 2.688 -2.588 1.00 92.31 99 GLU A N 1
ATOM 816 C CA . GLU A 1 99 ? -10.811 4.099 -2.823 1.00 92.31 99 GLU A CA 1
ATOM 817 C C . GLU A 1 99 ? -9.531 4.225 -3.648 1.00 92.31 99 GLU A C 1
ATOM 819 O O . GLU A 1 99 ? -8.517 3.611 -3.325 1.00 92.31 99 GLU A O 1
ATOM 824 N N . ILE A 1 100 ? -9.562 5.047 -4.699 1.00 91.19 100 ILE A N 1
ATOM 825 C CA . ILE A 1 100 ? -8.367 5.333 -5.509 1.00 91.19 100 ILE A CA 1
ATOM 826 C C . ILE A 1 100 ? -7.401 6.239 -4.731 1.00 91.19 100 ILE A C 1
ATOM 828 O O . ILE A 1 100 ? -6.190 6.048 -4.777 1.00 91.19 100 ILE A O 1
ATOM 832 N N . PHE A 1 101 ? -7.947 7.212 -3.998 1.00 92.12 101 PHE A N 1
ATOM 833 C CA . PHE A 1 101 ? -7.204 8.135 -3.141 1.00 92.12 101 PHE A CA 1
ATOM 834 C C . PHE A 1 101 ? -7.760 8.071 -1.716 1.00 92.12 101 PHE A C 1
ATOM 836 O O . PHE A 1 101 ? -8.580 8.911 -1.338 1.00 92.12 101 PHE A O 1
ATOM 843 N N . PRO A 1 102 ? -7.367 7.054 -0.935 1.00 90.94 102 PRO A N 1
ATOM 844 C CA . PRO A 1 102 ? -7.798 6.941 0.446 1.00 90.94 102 PRO A CA 1
ATOM 845 C C . PRO A 1 102 ? -7.276 8.103 1.293 1.00 90.94 102 PRO A C 1
ATOM 847 O O . PRO A 1 102 ? -6.181 8.620 1.066 1.00 90.94 102 PRO A O 1
ATOM 850 N N . THR A 1 103 ? -8.066 8.500 2.289 1.00 86.94 103 THR A N 1
ATOM 851 C CA . THR A 1 103 ? -7.735 9.611 3.204 1.00 86.94 103 THR A CA 1
ATOM 852 C C . THR A 1 103 ? -7.301 9.135 4.587 1.00 86.94 103 THR A C 1
ATOM 854 O O . THR A 1 103 ? -6.608 9.855 5.303 1.00 86.94 103 THR A O 1
ATOM 857 N N . SER A 1 104 ? -7.679 7.915 4.975 1.00 86.00 104 SER A N 1
ATOM 858 C CA . SER A 1 104 ? -7.222 7.291 6.213 1.00 86.00 104 SER A CA 1
ATOM 859 C C . SER A 1 104 ? -5.929 6.521 5.977 1.00 86.00 104 SER A C 1
ATOM 861 O O . SER A 1 104 ? -5.803 5.810 4.985 1.00 86.00 104 SER A O 1
ATOM 863 N N . TYR A 1 105 ? -4.998 6.582 6.930 1.00 82.69 105 TYR A N 1
ATOM 864 C CA . TYR A 1 105 ? -3.688 5.931 6.805 1.00 82.69 105 TYR A CA 1
ATOM 865 C C . TYR A 1 105 ? -3.774 4.415 6.531 1.00 82.69 105 TYR A C 1
ATOM 867 O O . TYR A 1 105 ? -2.987 3.871 5.762 1.00 82.69 105 TYR A O 1
ATOM 875 N N . PHE A 1 106 ? -4.783 3.743 7.097 1.00 85.31 106 PHE A N 1
ATOM 876 C CA . PHE A 1 106 ? -5.145 2.360 6.782 1.00 85.31 106 PHE A CA 1
ATOM 877 C C . PHE A 1 106 ? -6.647 2.236 6.526 1.00 85.31 106 PHE A C 1
ATOM 879 O O . PHE A 1 106 ? -7.442 3.038 7.026 1.00 85.31 106 PHE A O 1
ATOM 886 N N . PHE A 1 107 ? -7.047 1.191 5.802 1.00 90.31 107 PHE A N 1
ATOM 887 C CA . PHE A 1 107 ? -8.452 0.823 5.669 1.00 90.31 107 PHE A CA 1
ATOM 888 C C . PHE A 1 107 ? -8.999 0.249 6.986 1.00 90.31 107 PHE A C 1
ATOM 890 O O . PHE A 1 107 ? -8.469 -0.729 7.522 1.00 90.31 107 PHE A O 1
ATOM 897 N N . ILE A 1 108 ? -10.084 0.836 7.494 1.00 89.62 108 ILE A N 1
ATOM 898 C CA . ILE A 1 108 ? -10.738 0.425 8.741 1.00 89.62 108 ILE A CA 1
ATOM 899 C C . ILE A 1 108 ? -12.016 -0.345 8.401 1.00 89.62 108 ILE A C 1
ATOM 901 O O . ILE A 1 108 ? -12.957 0.215 7.850 1.00 89.62 108 ILE A O 1
ATOM 905 N N . ARG A 1 109 ? -12.060 -1.633 8.760 1.00 89.56 109 ARG A N 1
ATOM 906 C CA . ARG A 1 109 ? -13.203 -2.520 8.462 1.00 89.56 109 ARG A CA 1
ATOM 907 C C . ARG A 1 109 ? -14.418 -2.270 9.354 1.00 89.56 109 ARG A C 1
ATOM 909 O O . ARG A 1 109 ? -15.546 -2.486 8.931 1.00 89.56 109 ARG A O 1
ATOM 916 N N . ASP A 1 110 ? -14.176 -1.857 10.591 1.00 91.00 110 ASP A N 1
ATOM 917 C CA . ASP A 1 110 ? -15.163 -1.678 11.653 1.00 91.00 110 ASP A CA 1
ATOM 918 C C . ASP A 1 110 ? -15.066 -0.262 12.254 1.00 91.00 110 ASP A C 1
ATOM 920 O O . ASP A 1 110 ? -14.685 -0.112 13.419 1.00 91.00 110 ASP A O 1
ATOM 924 N N . PRO A 1 111 ? -15.345 0.795 11.465 1.00 91.94 111 PRO A N 1
ATOM 925 C CA . PRO A 1 111 ? -15.102 2.169 11.884 1.00 91.94 111 PRO A CA 1
ATOM 926 C C . PRO A 1 111 ? -16.063 2.609 12.993 1.00 91.94 111 PRO A C 1
ATOM 928 O O . PRO A 1 111 ? -17.278 2.453 12.886 1.00 91.94 111 PRO A O 1
ATOM 931 N N . ILE A 1 112 ? -15.512 3.223 14.038 1.00 94.19 112 ILE A N 1
ATOM 932 C CA . ILE A 1 112 ? -16.244 3.914 15.104 1.00 94.19 112 ILE A CA 1
ATOM 933 C C . ILE A 1 112 ? -15.633 5.293 15.356 1.00 94.19 112 ILE A C 1
ATOM 935 O O . ILE A 1 112 ? -14.446 5.511 15.103 1.00 94.19 112 ILE A O 1
ATOM 939 N N . ARG A 1 113 ? -16.435 6.223 15.884 1.00 93.81 113 ARG A N 1
ATOM 940 C CA . ARG A 1 113 ? -15.963 7.546 16.309 1.00 93.81 113 ARG A CA 1
ATOM 941 C C . ARG A 1 113 ? -15.591 7.505 17.786 1.00 93.81 113 ARG A C 1
ATOM 943 O O . ARG A 1 113 ? -16.410 7.116 18.613 1.00 93.81 113 ARG A O 1
ATOM 950 N N . VAL A 1 114 ? -14.369 7.911 18.110 1.00 92.75 114 VAL A N 1
ATOM 951 C CA . VAL A 1 114 ? -13.854 7.964 19.486 1.00 92.75 114 VAL A CA 1
ATOM 952 C C . VAL A 1 114 ? -13.121 9.280 19.727 1.00 92.75 114 VAL A C 1
ATOM 954 O O . VAL A 1 114 ? -12.623 9.900 18.788 1.00 92.75 114 VAL A O 1
ATOM 957 N N . ALA A 1 115 ? -13.055 9.717 20.984 1.00 92.56 115 ALA A N 1
ATOM 958 C CA . ALA A 1 115 ? -12.238 10.864 21.368 1.00 92.56 115 ALA A CA 1
ATOM 959 C C . ALA A 1 115 ? -10.758 10.457 21.430 1.00 92.56 115 ALA A C 1
ATOM 961 O O . ALA A 1 115 ? -10.406 9.490 22.111 1.00 92.56 115 ALA A O 1
ATOM 962 N N . CYS A 1 116 ? -9.897 11.200 20.734 1.00 90.31 116 CYS A N 1
ATOM 963 C CA . CYS A 1 116 ? -8.456 10.982 20.743 1.00 90.31 116 CYS A CA 1
ATOM 964 C C . CYS A 1 116 ? -7.877 11.203 22.148 1.00 90.31 116 CYS A C 1
ATOM 966 O O . CYS A 1 116 ? -8.073 12.249 22.762 1.00 90.31 116 CYS A O 1
ATOM 968 N N . GLY A 1 117 ? -7.096 10.249 22.647 1.00 90.06 117 GLY A N 1
ATOM 969 C CA . GLY A 1 117 ? -6.448 10.326 23.953 1.00 90.06 117 GLY A CA 1
ATOM 970 C C . GLY A 1 117 ? -5.399 11.432 24.080 1.00 90.06 117 GLY A C 1
ATOM 971 O O . GLY A 1 117 ? -5.090 11.818 25.202 1.00 90.06 117 GLY A O 1
ATOM 972 N N . LYS A 1 118 ? -4.870 11.940 22.957 1.00 90.88 118 LYS A N 1
ATOM 973 C CA . LYS A 1 118 ? -3.822 12.972 22.923 1.00 90.88 118 LYS A CA 1
ATOM 974 C C . LYS A 1 118 ? -4.374 14.389 22.752 1.00 90.88 118 LYS A C 1
ATOM 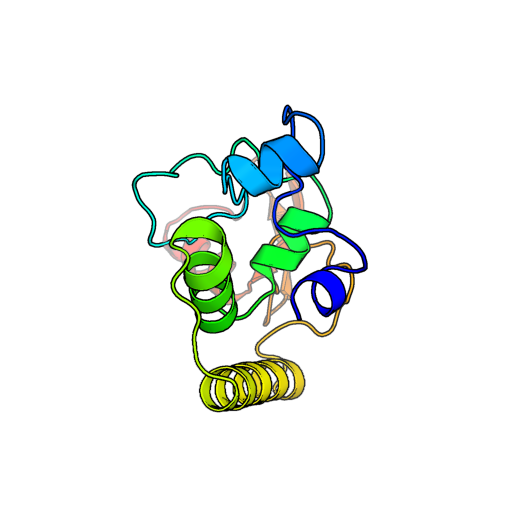976 O O . LYS A 1 118 ? -3.941 15.290 23.458 1.00 90.88 118 LYS A O 1
ATOM 981 N N . CYS A 1 119 ? -5.302 14.597 21.816 1.00 92.31 119 CYS A N 1
ATOM 982 C CA . CYS A 1 119 ? -5.820 15.929 21.467 1.00 92.31 119 CYS A CA 1
ATOM 983 C C . CYS A 1 119 ? -7.331 16.101 21.684 1.00 92.31 119 CYS A C 1
ATOM 985 O O . CYS A 1 119 ? -7.863 17.173 21.416 1.00 92.31 119 CYS A O 1
ATOM 987 N N . ASN A 1 120 ? -8.029 15.065 22.160 1.00 89.38 120 ASN A N 1
ATOM 988 C CA . ASN A 1 120 ? -9.463 15.061 22.468 1.00 89.38 120 ASN A CA 1
ATOM 989 C C . ASN A 1 120 ? -10.409 15.362 21.286 1.00 89.38 120 ASN A C 1
ATOM 991 O O . ASN A 1 120 ? -11.620 15.469 21.474 1.00 89.38 120 ASN A O 1
ATOM 995 N N . THR A 1 121 ? -9.892 15.456 20.059 1.00 92.44 121 THR A N 1
ATOM 996 C CA . THR A 1 121 ? -10.715 15.564 18.850 1.00 92.44 121 THR A CA 1
ATOM 997 C C . THR A 1 121 ? -11.359 14.222 18.509 1.00 92.44 121 THR A C 1
ATOM 999 O O . THR A 1 121 ? -10.897 13.156 18.923 1.00 92.44 121 THR A O 1
ATOM 1002 N N . THR A 1 122 ? -12.458 14.261 17.755 1.00 92.19 122 THR A N 1
ATOM 1003 C CA . THR A 1 122 ? -13.136 13.039 17.310 1.00 92.19 122 THR A CA 1
ATOM 1004 C C . THR A 1 122 ? -12.399 12.431 16.122 1.00 92.19 122 THR A C 1
ATOM 1006 O O . THR A 1 122 ? -12.315 13.058 15.068 1.00 92.19 122 THR A O 1
ATOM 1009 N N . ILE A 1 123 ? -11.931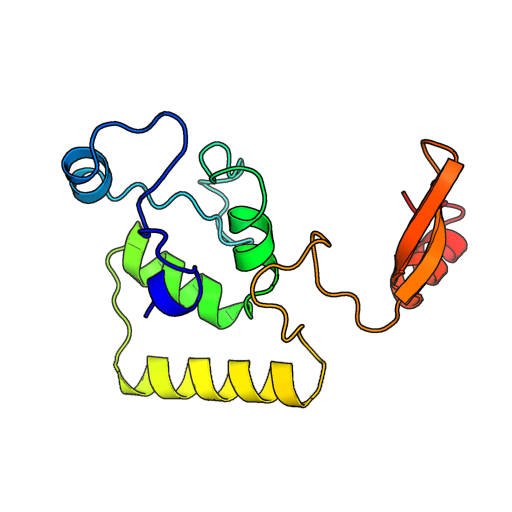 11.194 16.276 1.00 90.94 123 ILE A N 1
ATOM 1010 C CA . ILE A 1 123 ? -11.228 10.428 15.241 1.00 90.94 123 ILE A CA 1
ATOM 1011 C C . ILE A 1 123 ? -12.005 9.159 14.878 1.00 90.94 123 ILE A C 1
ATOM 1013 O O . ILE A 1 123 ? -12.793 8.649 15.680 1.00 90.94 123 ILE A O 1
ATOM 1017 N N . THR A 1 124 ? -11.774 8.641 13.670 1.00 91.62 124 THR A N 1
ATOM 1018 C CA . THR A 1 124 ? -12.297 7.338 13.235 1.00 91.62 124 THR A CA 1
ATOM 1019 C C . THR A 1 124 ? -11.266 6.255 13.530 1.00 91.62 124 THR A C 1
ATOM 1021 O O . THR A 1 124 ? -10.122 6.351 13.092 1.00 91.62 124 THR A O 1
ATOM 1024 N N . ALA A 1 125 ? -11.671 5.213 14.252 1.00 90.19 125 ALA A N 1
ATOM 1025 C CA . ALA A 1 125 ? -10.813 4.092 14.625 1.00 90.19 125 ALA A CA 1
ATOM 1026 C C . ALA A 1 125 ? -11.525 2.749 14.427 1.00 90.19 125 ALA A C 1
ATOM 1028 O O . ALA A 1 125 ? -12.748 2.694 14.340 1.00 90.19 125 ALA A O 1
ATOM 1029 N N . SER A 1 126 ? -10.759 1.657 14.384 1.00 91.75 126 SER A N 1
ATOM 1030 C CA . SER A 1 126 ? -11.318 0.300 14.429 1.00 91.75 126 SER A CA 1
ATOM 1031 C C . SER A 1 126 ? -11.942 0.027 15.798 1.00 91.75 126 SER A C 1
ATOM 1033 O O . SER A 1 126 ? -11.296 0.252 16.828 1.00 91.75 126 SER A O 1
ATOM 1035 N N . LYS A 1 127 ? -13.164 -0.515 15.819 1.00 93.62 127 LYS A N 1
ATOM 1036 C CA . LYS A 1 127 ? -13.841 -0.961 17.043 1.00 93.62 127 LYS A CA 1
ATOM 1037 C C . LYS A 1 127 ? -12.979 -1.949 17.823 1.00 93.62 127 LYS A C 1
ATOM 1039 O O . LYS A 1 127 ? -12.716 -1.728 19.004 1.00 93.62 127 LYS A O 1
ATOM 1044 N N . LYS A 1 128 ? -12.454 -2.978 17.152 1.00 92.69 128 LYS A N 1
ATOM 1045 C CA . LYS A 1 128 ? -11.556 -3.964 17.770 1.00 92.69 128 LYS A CA 1
ATOM 1046 C C . LYS A 1 128 ? -10.322 -3.311 18.400 1.00 92.69 128 LYS A C 1
ATOM 1048 O O . LYS A 1 128 ? -9.905 -3.694 19.493 1.00 92.69 128 LYS A O 1
ATOM 1053 N N . TYR A 1 129 ? -9.713 -2.339 17.717 1.00 90.88 129 TYR A N 1
ATOM 1054 C CA . TYR A 1 129 ? -8.559 -1.612 18.255 1.00 90.88 129 TYR A CA 1
ATOM 1055 C C . TYR A 1 129 ? -8.928 -0.808 19.506 1.00 90.88 129 TYR A C 1
ATOM 1057 O O . TYR A 1 129 ? -8.228 -0.896 20.516 1.00 90.88 129 TYR A O 1
ATOM 1065 N N . ALA A 1 130 ? -10.047 -0.084 19.466 1.00 92.81 130 ALA A N 1
ATOM 1066 C CA . ALA A 1 130 ? -10.522 0.712 20.589 1.00 92.81 130 ALA A CA 1
ATOM 1067 C C . ALA A 1 130 ? -10.823 -0.136 21.829 1.00 92.81 130 ALA A C 1
ATOM 1069 O O . ALA A 1 130 ? -10.371 0.192 22.924 1.00 92.81 130 ALA A O 1
ATOM 1070 N N . GLU A 1 131 ? -11.505 -1.268 21.652 1.00 94.50 131 GLU A N 1
ATOM 1071 C CA . GLU A 1 131 ? -11.791 -2.214 22.733 1.00 94.50 131 GLU A CA 1
ATOM 1072 C C . GLU A 1 131 ? -10.505 -2.789 23.344 1.00 94.50 131 GLU A C 1
ATOM 1074 O O . GLU A 1 131 ? -10.387 -2.905 24.564 1.00 94.50 131 GLU A O 1
ATOM 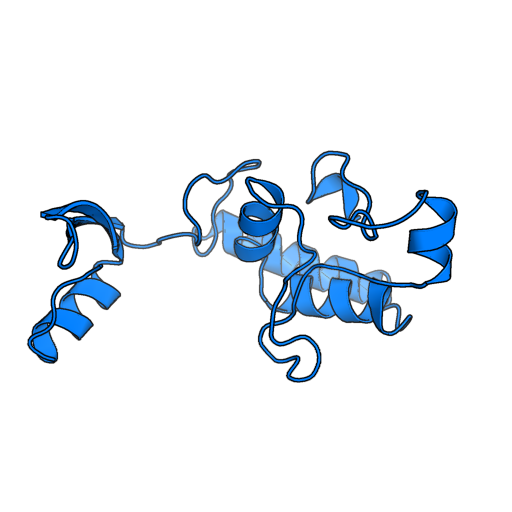1079 N N . ASN A 1 132 ? -9.505 -3.111 22.518 1.00 93.94 132 ASN A N 1
ATOM 1080 C CA . ASN A 1 132 ? -8.215 -3.611 22.998 1.00 93.94 132 ASN A CA 1
ATOM 1081 C C . ASN A 1 132 ? -7.422 -2.557 23.782 1.00 93.94 132 ASN A C 1
ATOM 1083 O O . ASN A 1 132 ? -6.762 -2.907 24.761 1.00 93.94 132 ASN A O 1
ATOM 1087 N N . GLN A 1 133 ? -7.474 -1.285 23.376 1.00 92.69 133 GLN A N 1
ATOM 1088 C CA . GLN A 1 133 ? -6.854 -0.200 24.141 1.00 92.69 133 GLN A CA 1
ATOM 1089 C C . GLN A 1 133 ? -7.584 0.023 25.469 1.00 92.69 133 GLN A C 1
ATOM 1091 O O . GLN A 1 133 ? -6.929 0.096 26.509 1.00 92.69 133 GLN A O 1
ATOM 1096 N N . ALA A 1 134 ? -8.920 0.009 25.465 1.00 92.00 134 ALA A N 1
ATOM 1097 C CA . ALA A 1 134 ? -9.726 0.146 26.677 1.00 92.00 134 ALA A CA 1
ATOM 1098 C C . ALA A 1 134 ? -9.432 -0.967 27.700 1.00 92.00 134 ALA A C 1
ATOM 1100 O O . ALA A 1 134 ? -9.228 -0.676 28.876 1.00 92.00 134 ALA A O 1
ATOM 1101 N N . LYS A 1 135 ? -9.289 -2.226 27.253 1.00 95.00 135 LYS A N 1
ATOM 1102 C CA . LYS A 1 135 ? -8.867 -3.360 28.106 1.00 95.00 135 LYS A CA 1
ATOM 1103 C C . LYS A 1 135 ? -7.496 -3.157 28.759 1.00 95.00 135 LYS A C 1
ATOM 1105 O O . LYS A 1 135 ? -7.226 -3.731 29.805 1.00 95.00 135 LYS A O 1
ATOM 1110 N N . ARG A 1 136 ? -6.624 -2.355 28.142 1.00 94.06 136 ARG A N 1
ATOM 1111 C CA . ARG A 1 136 ? -5.295 -1.991 28.661 1.00 94.06 136 ARG A CA 1
ATOM 1112 C C . ARG A 1 136 ? -5.313 -0.694 29.480 1.00 94.06 136 ARG A C 1
ATOM 1114 O O . ARG A 1 136 ? -4.243 -0.194 29.818 1.00 94.06 136 ARG A O 1
ATOM 1121 N N . GLY A 1 137 ? -6.490 -0.117 29.744 1.00 91.56 137 GLY A N 1
ATOM 1122 C CA . GLY A 1 137 ? -6.639 1.174 30.422 1.00 91.56 137 GLY A CA 1
ATOM 1123 C C . GLY A 1 137 ? -6.165 2.371 29.591 1.00 91.56 137 GLY A C 1
ATOM 1124 O O . GLY A 1 137 ? -5.857 3.423 30.145 1.00 91.56 137 GLY A O 1
ATOM 1125 N N . ARG A 1 138 ? -6.057 2.224 28.264 1.00 90.94 138 ARG A N 1
ATOM 1126 C CA . ARG A 1 138 ? -5.552 3.253 27.342 1.00 90.94 138 ARG A CA 1
ATOM 1127 C C . ARG A 1 138 ? -6.677 3.807 26.473 1.00 90.94 138 ARG A C 1
ATOM 1129 O O . ARG A 1 138 ? -7.615 3.100 26.114 1.00 90.94 138 ARG A O 1
ATOM 1136 N N . LYS A 1 139 ? -6.551 5.077 26.086 1.00 87.50 139 LYS A N 1
ATOM 1137 C CA . LYS A 1 139 ? -7.399 5.699 25.059 1.00 87.50 139 LYS A CA 1
ATOM 1138 C C . LYS A 1 139 ? -6.816 5.446 23.667 1.00 87.50 139 LYS A C 1
ATOM 1140 O O . LYS A 1 139 ? -5.610 5.258 23.523 1.00 87.50 139 LYS A O 1
ATOM 1145 N N . VAL A 1 140 ? -7.676 5.466 22.654 1.00 86.81 140 VAL A N 1
ATOM 1146 C CA . VAL A 1 140 ? -7.277 5.479 21.238 1.00 86.81 140 VAL A CA 1
ATOM 1147 C C . VAL A 1 140 ? -6.709 6.851 20.911 1.00 86.81 140 VAL A C 1
ATOM 1149 O O . VAL A 1 140 ? -7.305 7.853 21.293 1.00 86.81 140 VAL A O 1
ATOM 1152 N N . TRP A 1 141 ? -5.589 6.908 20.210 1.00 79.38 141 TRP A N 1
ATOM 1153 C CA . TRP A 1 141 ? -5.002 8.128 19.668 1.00 79.38 141 TRP A CA 1
ATOM 1154 C C . TRP A 1 141 ? -4.240 7.796 18.390 1.00 79.38 141 TRP A C 1
ATOM 1156 O O . TRP A 1 141 ? -3.950 6.590 18.190 1.00 79.38 141 TRP A O 1
#